Protein AF-D4FB54-F1 (afdb_monomer)

InterPro domains:
  IPR024531 Erythronate-4-phosphate dehydrogenase, dimerisation domain [PF11890] (1-61)
  IPR038251 PdxB, dimerisation domain superfamily [G3DSA:3.30.1370.170] (1-67)

pLDDT: mean 97.18, std 1.46, range [88.94, 98.5]

Secondary structure (DSSP, 8-state):
-HHHHHHH--THHHHHHHHHTTT-TTHHHHHHHTPPP---GGGSEEEESSHHHHHHHHHTT-EEEE-

Organism: NCBI:txid500638

Structure (mmCIF, N/CA/C/O backbone):
data_AF-D4FB54-F1
#
_entry.id   AF-D4FB54-F1
#
loop_
_atom_site.group_PDB
_atom_site.id
_atom_site.type_symbol
_atom_site.label_atom_id
_atom_site.label_alt_id
_atom_site.label_comp_id
_atom_site.label_asym_id
_atom_site.label_entity_id
_atom_site.label_seq_id
_atom_site.pdbx_PDB_ins_code
_atom_site.Cartn_x
_atom_site.Cartn_y
_atom_site.Cartn_z
_atom_site.occupancy
_atom_site.B_iso_or_equiv
_atom_site.auth_seq_id
_atom_site.auth_comp_id
_atom_site.auth_asym_id
_atom_site.auth_atom_id
_atom_site.pdbx_PDB_model_num
ATOM 1 N N . LEU A 1 1 ? -0.838 1.639 -14.563 1.00 91.00 1 LEU A N 1
ATOM 2 C CA . LEU A 1 1 ? -0.376 1.962 -13.190 1.00 91.00 1 LEU A CA 1
ATOM 3 C C . LEU A 1 1 ? -1.424 1.726 -12.085 1.00 91.00 1 LEU A C 1
ATOM 5 O O . LEU A 1 1 ? -1.215 0.827 -11.284 1.00 91.00 1 LEU A O 1
ATOM 9 N N . LYS A 1 2 ? -2.574 2.430 -12.051 1.00 96.38 2 LYS A N 1
ATOM 10 C CA . LYS A 1 2 ? -3.602 2.309 -10.978 1.00 96.38 2 LYS A CA 1
ATOM 11 C C . LYS A 1 2 ? -3.966 0.871 -10.576 1.00 96.38 2 LYS A C 1
ATOM 13 O O . LYS A 1 2 ? -4.052 0.565 -9.394 1.00 96.38 2 LYS A O 1
ATOM 18 N N . ARG A 1 3 ? -4.168 -0.016 -11.559 1.00 97.38 3 ARG A N 1
ATOM 19 C CA . ARG A 1 3 ? -4.513 -1.429 -11.315 1.00 97.38 3 ARG A CA 1
ATOM 20 C C . ARG A 1 3 ? -3.426 -2.173 -10.529 1.00 97.38 3 ARG A C 1
ATOM 22 O O . ARG A 1 3 ? -3.776 -2.929 -9.638 1.00 97.38 3 ARG A O 1
ATOM 29 N N . LEU A 1 4 ? -2.144 -1.924 -10.814 1.00 96.81 4 LEU A N 1
ATOM 30 C CA . LEU A 1 4 ? -1.019 -2.538 -10.093 1.00 96.81 4 LEU A CA 1
ATOM 31 C C . LEU A 1 4 ? -0.933 -2.016 -8.658 1.00 96.81 4 LEU A C 1
ATOM 33 O O . LEU A 1 4 ? -0.829 -2.800 -7.721 1.00 96.81 4 LEU A O 1
ATOM 37 N N . MET A 1 5 ? -1.065 -0.699 -8.476 1.00 97.00 5 MET A N 1
ATOM 38 C CA . MET A 1 5 ? -1.054 -0.087 -7.144 1.00 97.00 5 MET A CA 1
ATOM 39 C C . MET A 1 5 ? -2.184 -0.647 -6.273 1.00 97.00 5 MET A C 1
ATOM 41 O O . MET A 1 5 ? -1.928 -1.081 -5.157 1.00 97.00 5 MET A O 1
ATOM 45 N N . HIS A 1 6 ? -3.412 -0.698 -6.806 1.00 97.88 6 HIS A N 1
ATOM 46 C CA . HIS A 1 6 ? -4.582 -1.216 -6.088 1.00 97.88 6 HIS A CA 1
ATOM 47 C C . HIS A 1 6 ? -4.558 -2.738 -5.895 1.00 97.88 6 HIS A C 1
ATOM 49 O O . HIS A 1 6 ? -5.196 -3.233 -4.968 1.00 97.88 6 HIS A O 1
ATOM 55 N N . LEU A 1 7 ? -3.845 -3.482 -6.749 1.00 97.25 7 LEU A N 1
ATOM 56 C CA . LEU A 1 7 ? -3.632 -4.916 -6.555 1.00 97.25 7 LEU A CA 1
ATOM 57 C C . LEU A 1 7 ? -2.807 -5.171 -5.290 1.00 97.25 7 LEU A C 1
ATOM 59 O O . LEU A 1 7 ? -3.163 -6.043 -4.502 1.00 97.25 7 LEU A O 1
ATOM 63 N N . VAL A 1 8 ? -1.747 -4.385 -5.078 1.00 97.31 8 VAL A N 1
ATOM 64 C CA . VAL A 1 8 ? -0.934 -4.463 -3.858 1.00 97.31 8 VAL A CA 1
ATOM 65 C C . VAL A 1 8 ? -1.696 -3.894 -2.665 1.00 97.31 8 VAL A C 1
ATOM 67 O O . VAL A 1 8 ? -1.785 -4.534 -1.618 1.00 97.31 8 VAL A O 1
ATOM 70 N N . TYR A 1 9 ? -2.258 -2.692 -2.813 1.00 97.62 9 TYR A N 1
ATOM 71 C CA . TYR A 1 9 ? -2.980 -2.031 -1.738 1.00 97.62 9 TYR A CA 1
ATOM 72 C C . TYR A 1 9 ? -3.952 -0.955 -2.246 1.00 97.62 9 TYR A C 1
ATOM 74 O O . TYR A 1 9 ? -3.557 0.030 -2.869 1.00 97.62 9 TYR A O 1
ATOM 82 N N . ASP A 1 10 ? -5.235 -1.118 -1.922 1.00 97.81 10 ASP A N 1
ATOM 83 C CA . ASP A 1 10 ? -6.289 -0.132 -2.172 1.00 97.81 10 ASP A CA 1
ATOM 84 C C . ASP A 1 10 ? -6.732 0.501 -0.849 1.00 97.81 10 ASP A C 1
ATOM 86 O O . ASP A 1 10 ? -7.313 -0.174 0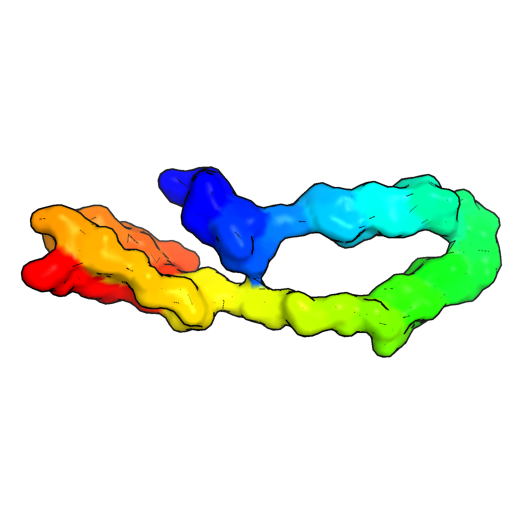.002 1.00 97.81 10 ASP A O 1
ATOM 90 N N . VAL A 1 11 ? -6.496 1.806 -0.697 1.00 96.81 11 VAL A N 1
ATOM 91 C CA . VAL A 1 11 ? -6.777 2.562 0.537 1.00 96.81 11 VAL A CA 1
ATOM 92 C C . VAL A 1 11 ? -8.251 2.527 0.953 1.00 96.81 11 VAL A C 1
ATOM 94 O O . VAL A 1 11 ? -8.576 2.652 2.132 1.00 96.81 11 VAL A O 1
ATOM 97 N N . ARG A 1 12 ? -9.169 2.296 0.007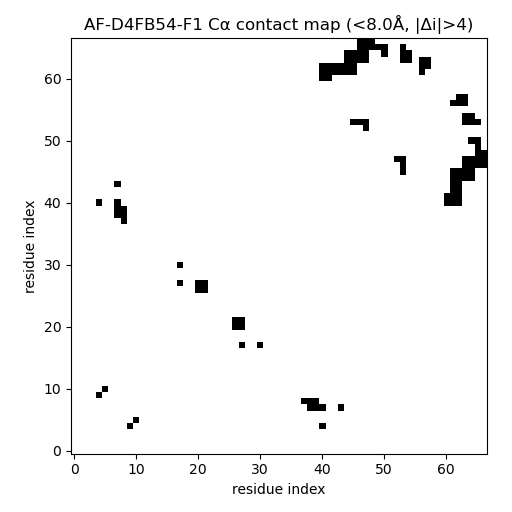 1.00 97.12 12 ARG A N 1
ATOM 98 C CA . ARG A 1 12 ? -10.611 2.230 0.292 1.00 97.12 12 ARG A CA 1
ATOM 99 C C . ARG A 1 12 ? -10.980 1.046 1.190 1.00 97.12 12 ARG A C 1
ATOM 101 O O . ARG A 1 12 ? -12.041 1.064 1.811 1.00 97.12 12 ARG A O 1
ATOM 108 N N . ARG A 1 13 ? -10.105 0.035 1.282 1.00 96.00 13 ARG A N 1
ATOM 109 C CA . ARG A 1 13 ? -10.257 -1.098 2.206 1.00 96.00 13 ARG A CA 1
ATOM 110 C C . ARG A 1 13 ? -10.229 -0.671 3.671 1.00 96.00 13 ARG A C 1
ATOM 112 O O . ARG A 1 13 ? -10.903 -1.315 4.465 1.00 96.00 13 ARG A O 1
ATOM 119 N N . ASP A 1 14 ? -9.532 0.415 3.996 1.00 97.50 14 ASP A N 1
ATOM 120 C CA . ASP A 1 14 ? -9.451 0.961 5.356 1.00 97.50 14 ASP A CA 1
ATOM 121 C C . ASP A 1 14 ? -10.497 2.044 5.618 1.00 97.50 14 ASP A C 1
ATOM 123 O O . ASP A 1 14 ? -11.057 2.127 6.713 1.00 97.50 14 ASP A O 1
ATOM 127 N N . ASP A 1 15 ? -10.797 2.851 4.597 1.00 98.00 15 ASP A N 1
ATOM 128 C CA . ASP A 1 15 ? -11.807 3.909 4.682 1.00 98.00 15 ASP A CA 1
ATOM 129 C C . ASP A 1 15 ? -13.191 3.336 5.043 1.00 98.00 15 ASP A C 1
ATOM 131 O O . ASP A 1 15 ? -13.862 3.847 5.940 1.00 98.00 15 ASP A O 1
ATOM 135 N N . ALA A 1 16 ? -13.604 2.223 4.425 1.00 97.38 16 ALA A N 1
ATOM 136 C CA . ALA A 1 16 ? -14.926 1.646 4.672 1.00 97.38 16 ALA A CA 1
ATOM 137 C C . ALA A 1 16 ? -15.133 1.119 6.115 1.00 97.38 16 ALA A C 1
ATOM 139 O O . ALA A 1 16 ? -16.184 1.396 6.698 1.00 97.38 16 ALA A O 1
ATOM 140 N N . PRO A 1 17 ? -14.214 0.345 6.733 1.00 96.50 17 PRO A N 1
ATOM 141 C CA . PRO A 1 17 ? -14.270 0.025 8.161 1.00 96.50 17 PRO A CA 1
ATOM 142 C C . PRO A 1 17 ? -14.283 1.262 9.057 1.00 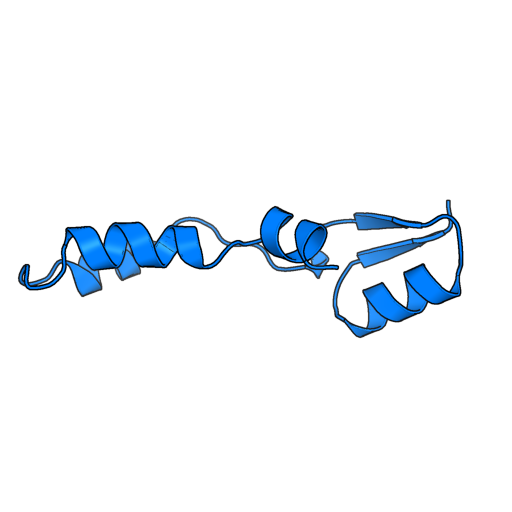96.50 17 PRO A C 1
ATOM 144 O O . PRO A 1 17 ? -15.106 1.324 9.966 1.00 96.50 17 PRO A O 1
ATOM 147 N N . LEU A 1 18 ? -13.428 2.253 8.780 1.00 97.88 18 LEU A N 1
ATOM 148 C CA . LEU A 1 18 ? -13.343 3.468 9.588 1.00 97.88 18 LEU A CA 1
ATOM 149 C C . LEU A 1 18 ? -14.669 4.239 9.592 1.00 97.88 18 LEU A C 1
ATOM 151 O O . LEU A 1 18 ? -15.164 4.597 10.658 1.00 97.88 18 LEU A O 1
ATOM 155 N N . ARG A 1 19 ? -15.291 4.430 8.420 1.00 97.75 19 ARG A N 1
ATOM 156 C CA . ARG A 1 19 ? -16.609 5.080 8.304 1.00 97.75 19 ARG A CA 1
ATOM 157 C C . ARG A 1 19 ? -17.713 4.324 9.037 1.00 97.75 19 ARG A C 1
ATOM 159 O O . ARG A 1 19 ? -18.605 4.956 9.589 1.00 97.75 19 ARG A O 1
ATOM 166 N N . ARG A 1 20 ? -17.663 2.987 9.058 1.00 97.25 20 ARG A N 1
ATOM 167 C CA . ARG A 1 20 ? -18.683 2.150 9.718 1.00 97.25 20 ARG A CA 1
ATOM 168 C C . ARG A 1 20 ? -18.682 2.270 11.239 1.00 97.25 20 ARG A C 1
ATOM 170 O O . ARG A 1 20 ? -19.729 2.087 11.846 1.00 97.25 20 ARG A O 1
ATOM 177 N N . VAL A 1 21 ? -17.529 2.551 11.840 1.00 97.06 21 VAL A N 1
ATOM 178 C CA . VAL A 1 21 ? -17.374 2.659 13.301 1.00 97.06 21 VAL A CA 1
ATOM 179 C C . VAL A 1 21 ? -17.143 4.099 13.764 1.00 97.06 21 VAL A C 1
ATOM 181 O O . VAL A 1 21 ? -16.770 4.335 14.911 1.00 97.06 21 VAL A O 1
ATOM 184 N N . ALA A 1 22 ? -17.341 5.076 12.877 1.00 95.31 22 ALA A N 1
ATOM 185 C CA . ALA A 1 22 ? -17.141 6.483 13.191 1.00 95.31 22 ALA A CA 1
ATOM 186 C C . ALA A 1 22 ? -18.040 6.911 14.364 1.00 95.31 22 ALA A C 1
ATOM 188 O O . ALA A 1 22 ? -19.231 6.607 14.392 1.00 95.31 22 ALA A O 1
ATOM 189 N N . GLY A 1 23 ? -17.457 7.606 15.343 1.00 94.50 23 GLY A N 1
ATOM 190 C CA . GLY A 1 23 ? -18.154 8.038 16.560 1.00 94.50 23 GLY A CA 1
ATOM 191 C C . GLY A 1 23 ? -18.287 6.968 17.650 1.00 94.50 23 GLY A C 1
ATOM 192 O O . GLY A 1 23 ? -18.748 7.287 18.740 1.00 94.50 23 GLY A O 1
ATOM 193 N N . GLN A 1 24 ? -17.857 5.724 17.406 1.00 97.50 24 GLN A N 1
ATOM 194 C CA . GLN A 1 24 ? -17.805 4.691 18.443 1.00 97.50 24 GLN A CA 1
ATOM 195 C C . GLN A 1 24 ? -16.518 4.829 19.265 1.00 97.50 24 GLN A C 1
ATOM 197 O O . GLN A 1 24 ? -15.407 4.772 18.728 1.00 97.50 24 GLN A O 1
ATOM 202 N N . GLU A 1 25 ? -16.664 4.986 20.579 1.00 97.81 25 GLU A N 1
ATOM 203 C CA . GLU A 1 25 ? -15.537 5.134 21.501 1.00 97.81 25 GLU A CA 1
ATOM 204 C C . GLU A 1 25 ? -14.588 3.921 21.433 1.00 97.81 25 GLU A C 1
ATOM 206 O O . GLU A 1 25 ? -15.008 2.762 21.407 1.00 97.81 25 GLU A O 1
ATOM 211 N N . GLY A 1 26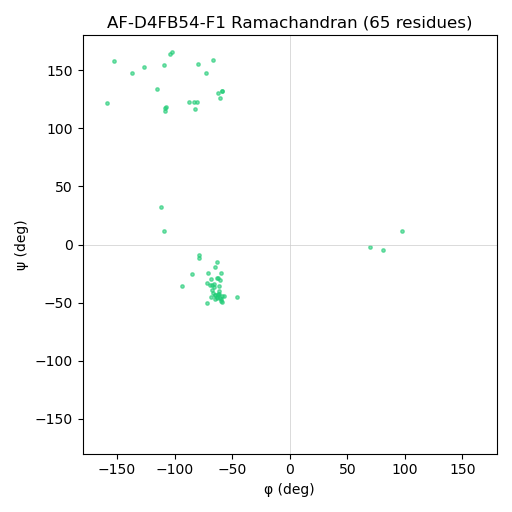 ? -13.281 4.183 21.335 1.00 97.12 26 GLY A N 1
ATOM 212 C CA . GLY A 1 26 ? -12.238 3.151 21.257 1.00 97.12 26 GLY A CA 1
ATOM 213 C C . GLY A 1 26 ? -12.191 2.338 19.953 1.00 97.12 26 GLY A C 1
ATOM 214 O O . GLY A 1 26 ? -11.310 1.488 19.792 1.00 97.12 26 GLY A O 1
ATOM 215 N N . ALA A 1 27 ? -13.093 2.570 18.992 1.00 97.19 27 ALA A N 1
ATOM 216 C CA . ALA A 1 27 ? -13.108 1.814 17.740 1.00 97.19 27 ALA A CA 1
ATOM 217 C C . ALA A 1 27 ? -11.907 2.138 16.835 1.00 97.19 27 ALA A C 1
ATOM 219 O O . ALA A 1 27 ? -11.356 1.236 16.201 1.00 97.19 27 ALA A O 1
ATOM 220 N N . PHE A 1 28 ? -11.447 3.395 16.831 1.00 97.69 28 PHE A N 1
ATOM 221 C CA . PHE A 1 28 ? -10.254 3.816 16.088 1.00 97.69 28 PHE A CA 1
ATOM 222 C C . PHE A 1 28 ? -9.002 3.041 16.523 1.00 97.69 28 PHE A C 1
ATOM 224 O O . PHE A 1 28 ? -8.301 2.460 15.692 1.00 97.69 28 PHE A O 1
ATOM 231 N N . ASP A 1 29 ? -8.755 2.955 17.831 1.00 98.06 29 ASP A N 1
ATOM 232 C CA . ASP A 1 29 ? -7.599 2.226 18.360 1.00 98.06 29 ASP A CA 1
ATOM 233 C C . ASP A 1 29 ? -7.713 0.722 18.123 1.00 98.06 29 ASP A C 1
ATOM 235 O O . ASP A 1 29 ? -6.717 0.062 17.822 1.00 98.06 29 ASP A O 1
ATOM 239 N N . ARG A 1 30 ? -8.929 0.167 18.177 1.00 97.81 30 ARG A N 1
ATOM 240 C CA . ARG A 1 30 ? -9.167 -1.244 17.853 1.00 97.81 30 ARG A CA 1
ATOM 241 C C . ARG A 1 30 ? -8.802 -1.567 16.405 1.00 97.81 30 ARG A C 1
ATOM 243 O O . ARG A 1 30 ? -8.179 -2.608 16.186 1.00 97.81 30 ARG A O 1
ATOM 250 N N . LEU A 1 31 ? -9.152 -0.696 15.452 1.00 97.81 31 LEU A N 1
ATOM 251 C CA . LEU A 1 31 ? -8.782 -0.845 14.039 1.00 97.81 31 LEU A CA 1
ATOM 252 C C . LEU A 1 31 ? -7.262 -0.816 13.853 1.00 97.81 31 LEU A C 1
ATOM 254 O O . LEU A 1 31 ? -6.721 -1.648 13.132 1.00 97.81 31 LEU A O 1
ATOM 258 N N . ARG A 1 32 ? -6.564 0.093 14.543 1.00 97.44 32 ARG A N 1
ATOM 259 C CA . ARG A 1 32 ? -5.095 0.177 14.491 1.00 97.44 32 ARG A CA 1
ATOM 260 C C . ARG A 1 32 ? -4.419 -1.040 15.116 1.00 97.44 32 ARG A C 1
ATOM 262 O O . ARG A 1 32 ? -3.454 -1.555 14.564 1.00 97.44 32 ARG A O 1
ATOM 269 N N . LYS A 1 33 ? -4.929 -1.511 16.256 1.00 97.94 33 LYS A N 1
ATOM 270 C CA . LYS A 1 33 ? -4.365 -2.652 16.991 1.00 97.94 33 LYS A CA 1
ATOM 271 C C . LYS A 1 33 ? -4.483 -3.968 16.221 1.00 97.94 33 LYS A C 1
ATOM 273 O O . LYS A 1 33 ? -3.602 -4.810 16.338 1.00 97.94 33 LYS A O 1
ATOM 278 N N . HIS A 1 34 ? -5.551 -4.141 15.445 1.00 97.00 34 HIS A N 1
ATOM 279 C CA . HIS A 1 34 ? -5.817 -5.362 14.674 1.00 97.00 34 HIS A CA 1
ATOM 280 C C . HIS A 1 34 ? -5.713 -5.114 13.166 1.00 97.00 34 HIS A C 1
ATOM 282 O O . HIS A 1 34 ? -6.448 -5.713 12.380 1.00 97.00 34 HIS A O 1
ATOM 288 N N . TYR A 1 35 ? -4.832 -4.195 12.766 1.00 97.50 35 TYR A N 1
ATOM 289 C CA . TYR A 1 35 ? -4.666 -3.828 11.370 1.00 97.50 35 TYR A CA 1
ATOM 290 C C . TYR A 1 35 ? -4.187 -5.038 10.546 1.00 97.50 35 TYR A C 1
ATOM 292 O O . TYR A 1 35 ? -3.240 -5.717 10.958 1.00 97.50 35 TYR A O 1
ATOM 300 N N . PRO A 1 36 ? -4.827 -5.350 9.403 1.00 96.00 36 PRO A N 1
ATOM 301 C CA . PRO A 1 36 ? -4.436 -6.491 8.587 1.00 96.00 36 PRO A CA 1
ATOM 302 C C . PRO A 1 36 ? -3.045 -6.288 7.977 1.00 96.00 36 PRO A C 1
ATOM 304 O O . PRO A 1 36 ? -2.564 -5.168 7.812 1.00 96.00 36 PRO A O 1
ATOM 307 N N . ALA A 1 37 ? -2.399 -7.387 7.584 1.00 96.44 37 ALA A N 1
ATOM 308 C CA . ALA A 1 37 ? -1.115 -7.309 6.901 1.00 96.44 37 ALA A CA 1
ATOM 309 C C . ALA A 1 37 ? -1.240 -6.518 5.585 1.00 96.44 37 ALA A C 1
ATOM 311 O O . ALA A 1 37 ? -2.042 -6.853 4.710 1.00 96.44 37 ALA A O 1
ATOM 312 N N . ARG A 1 38 ? -0.397 -5.493 5.433 1.00 97.44 38 ARG A N 1
ATOM 313 C CA . ARG A 1 38 ? -0.258 -4.681 4.221 1.00 97.44 38 ARG A CA 1
ATOM 314 C C . ARG A 1 38 ? 1.135 -4.882 3.641 1.00 97.44 38 ARG A C 1
ATOM 316 O O . ARG A 1 38 ? 2.123 -4.836 4.368 1.00 97.44 38 ARG A O 1
ATOM 323 N N . ARG A 1 39 ? 1.211 -5.099 2.329 1.00 97.38 39 ARG A N 1
ATOM 324 C CA . ARG A 1 39 ? 2.476 -5.211 1.596 1.00 97.38 39 ARG A CA 1
ATOM 325 C C . ARG A 1 39 ? 2.764 -3.933 0.811 1.00 97.38 39 ARG A C 1
ATOM 327 O O . ARG A 1 39 ? 1.875 -3.109 0.592 1.00 97.38 39 ARG A O 1
ATOM 3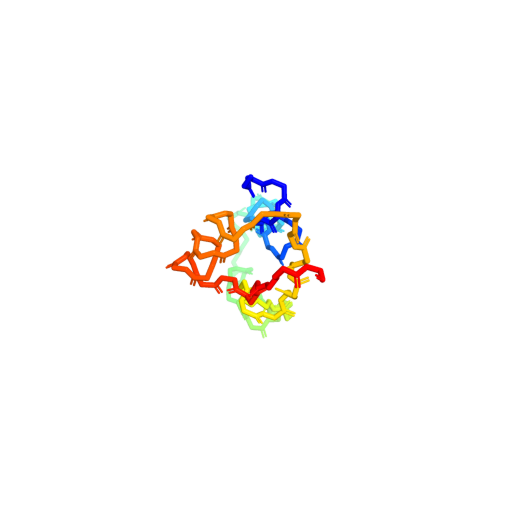34 N N . GLU A 1 40 ? 4.015 -3.791 0.397 1.00 97.50 40 GLU A N 1
ATOM 335 C CA . GLU A 1 40 ? 4.505 -2.688 -0.430 1.00 97.50 40 GLU A CA 1
ATOM 336 C C . GLU A 1 40 ? 4.678 -3.125 -1.887 1.00 97.50 40 GLU A C 1
ATOM 338 O O . GLU A 1 40 ? 4.653 -4.319 -2.197 1.00 97.50 40 GLU A O 1
ATOM 343 N N . TRP A 1 41 ? 4.837 -2.165 -2.800 1.00 98.19 41 TRP A N 1
ATOM 344 C CA . TRP A 1 41 ? 4.913 -2.430 -4.242 1.00 98.19 41 TRP A CA 1
ATOM 345 C C . TRP A 1 41 ? 6.084 -3.334 -4.640 1.00 98.19 41 TRP A C 1
ATOM 347 O O . TRP A 1 41 ? 5.933 -4.149 -5.547 1.00 98.19 41 TRP A O 1
ATOM 357 N N . SER A 1 42 ? 7.189 -3.290 -3.897 1.00 97.75 42 SER A N 1
ATOM 358 C CA . SER A 1 42 ? 8.355 -4.167 -4.069 1.00 97.75 42 SER A CA 1
ATOM 359 C C . SER A 1 42 ? 8.055 -5.651 -3.826 1.00 97.75 42 SER A C 1
ATOM 361 O O . SER A 1 42 ? 8.826 -6.517 -4.218 1.00 97.75 42 SER A O 1
ATOM 363 N N . SER A 1 43 ? 6.921 -5.986 -3.201 1.00 97.56 43 SER A N 1
ATOM 364 C CA . SER A 1 43 ? 6.513 -7.383 -3.003 1.00 97.56 43 SER A CA 1
ATOM 365 C C . SER A 1 43 ? 5.896 -8.038 -4.243 1.00 97.56 43 SER A C 1
ATOM 367 O O . SER A 1 43 ? 5.707 -9.255 -4.248 1.00 97.56 43 SER A O 1
ATOM 369 N N . LEU A 1 44 ? 5.565 -7.253 -5.274 1.00 97.88 44 LEU A N 1
ATOM 370 C CA . LEU A 1 44 ? 4.967 -7.729 -6.516 1.00 97.88 44 LEU A CA 1
ATOM 371 C C . LEU A 1 44 ? 5.999 -7.656 -7.643 1.00 97.88 44 LEU A C 1
ATOM 373 O O . LEU A 1 44 ? 6.423 -6.565 -8.019 1.00 97.88 44 LEU A O 1
ATOM 377 N N . LEU A 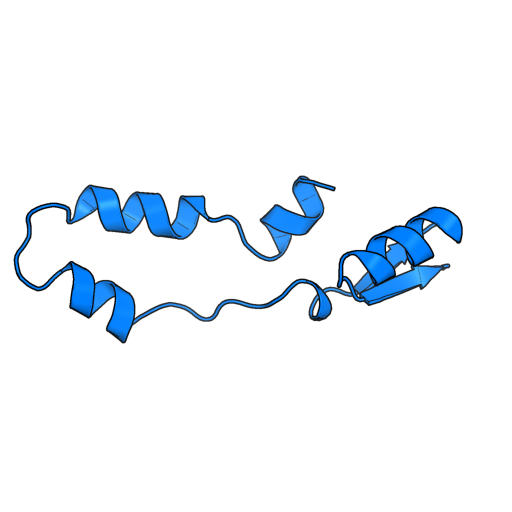1 45 ? 6.351 -8.811 -8.213 1.00 98.00 45 LEU A N 1
ATOM 378 C CA . LEU A 1 45 ? 7.158 -8.876 -9.429 1.00 98.00 45 LEU A CA 1
ATOM 379 C C . LEU A 1 45 ? 6.275 -8.642 -10.662 1.00 98.00 45 LEU A C 1
ATOM 381 O O . LEU A 1 45 ? 5.334 -9.400 -10.900 1.00 98.00 45 LEU A O 1
ATOM 385 N N . VAL A 1 46 ? 6.604 -7.630 -11.463 1.00 97.88 46 VAL A N 1
ATOM 386 C CA . VAL A 1 46 ? 5.930 -7.321 -12.729 1.00 97.88 46 VAL A CA 1
ATOM 387 C C . VAL A 1 46 ? 6.839 -7.694 -13.898 1.00 97.88 46 VAL A C 1
ATOM 389 O O . VAL A 1 46 ? 7.931 -7.147 -14.048 1.00 97.88 46 VAL A O 1
ATOM 392 N N . ILE A 1 47 ? 6.384 -8.630 -14.729 1.00 98.06 47 ILE A N 1
ATOM 393 C CA . ILE A 1 47 ? 7.061 -8.988 -15.978 1.00 98.06 47 ILE A CA 1
ATOM 394 C C . ILE A 1 47 ? 6.552 -8.063 -17.080 1.00 98.06 47 ILE A C 1
ATOM 396 O O . ILE A 1 47 ? 5.343 -7.986 -17.306 1.00 98.06 47 ILE A O 1
ATOM 400 N N . CYS A 1 48 ? 7.473 -7.346 -17.713 1.00 97.19 48 CYS A N 1
ATOM 401 C CA . CYS A 1 48 ? 7.192 -6.372 -18.763 1.00 97.19 48 CYS A CA 1
ATOM 402 C C . CYS A 1 48 ? 7.663 -6.902 -20.121 1.00 97.19 48 CYS A C 1
ATOM 404 O O . CYS A 1 48 ? 8.575 -7.724 -20.203 1.00 97.19 48 CYS A O 1
ATOM 406 N N . ASP A 1 49 ? 7.035 -6.414 -21.177 1.00 96.56 49 ASP A N 1
ATOM 407 C CA . ASP A 1 49 ? 7.388 -6.650 -22.576 1.00 96.56 49 ASP A CA 1
ATOM 408 C C . ASP A 1 49 ? 8.470 -5.685 -23.084 1.00 96.56 49 ASP A C 1
ATOM 410 O O . ASP A 1 49 ? 9.232 -6.047 -23.979 1.00 96.56 49 ASP A O 1
ATOM 414 N N . ASP A 1 50 ? 8.591 -4.495 -22.486 1.00 96.31 50 ASP A N 1
ATOM 415 C CA . ASP A 1 50 ? 9.612 -3.504 -22.833 1.00 96.31 50 ASP A CA 1
ATOM 416 C C . ASP A 1 50 ? 10.440 -3.013 -21.625 1.00 96.31 50 ASP A C 1
ATOM 418 O O . ASP A 1 50 ? 9.994 -3.019 -20.469 1.00 96.31 50 ASP A O 1
ATOM 422 N N . SER A 1 51 ? 11.679 -2.584 -21.896 1.00 97.31 51 SER A N 1
ATOM 423 C CA . SER A 1 51 ? 12.635 -2.158 -20.865 1.00 97.31 51 SER A CA 1
ATOM 424 C C . SER A 1 51 ? 12.283 -0.814 -20.232 1.00 97.31 51 SER A C 1
ATOM 426 O O . SER A 1 51 ? 12.500 -0.644 -19.034 1.00 97.31 51 SER A O 1
ATOM 428 N N . ALA A 1 52 ? 11.694 0.118 -20.985 1.00 97.88 52 ALA A N 1
ATOM 429 C CA . ALA A 1 52 ? 11.344 1.439 -20.470 1.00 97.88 52 ALA A CA 1
ATOM 430 C C . ALA A 1 52 ? 10.231 1.343 -19.413 1.00 97.88 52 ALA A C 1
ATOM 432 O O . ALA A 1 52 ? 10.290 2.008 -18.376 1.00 97.88 52 ALA A O 1
ATOM 433 N N . THR A 1 53 ? 9.251 0.461 -19.620 1.00 97.25 53 THR A N 1
ATOM 434 C CA . THR A 1 53 ? 8.219 0.156 -18.623 1.00 97.25 53 THR A CA 1
ATOM 435 C C . THR A 1 53 ? 8.818 -0.502 -17.381 1.00 97.25 53 THR A C 1
ATOM 437 O O . THR A 1 53 ? 8.466 -0.118 -16.261 1.00 97.25 53 THR A O 1
ATOM 440 N N . ALA A 1 54 ? 9.741 -1.457 -17.543 1.00 98.06 54 ALA A N 1
ATOM 441 C CA . ALA A 1 54 ? 10.408 -2.100 -16.411 1.00 98.06 54 ALA A CA 1
ATOM 442 C C . ALA A 1 54 ? 11.227 -1.097 -15.575 1.00 98.06 54 ALA A C 1
ATOM 444 O O . ALA A 1 54 ? 11.137 -1.102 -14.344 1.00 98.06 54 ALA A O 1
ATOM 445 N N . GLU A 1 55 ? 11.970 -0.199 -16.224 1.00 98.38 55 GLU A N 1
ATOM 446 C CA . GLU A 1 55 ? 12.731 0.873 -15.572 1.00 98.38 55 GLU A CA 1
ATOM 447 C C . GLU A 1 55 ? 11.811 1.852 -14.834 1.00 98.38 55 GLU A C 1
ATOM 449 O O . GLU A 1 55 ? 12.038 2.14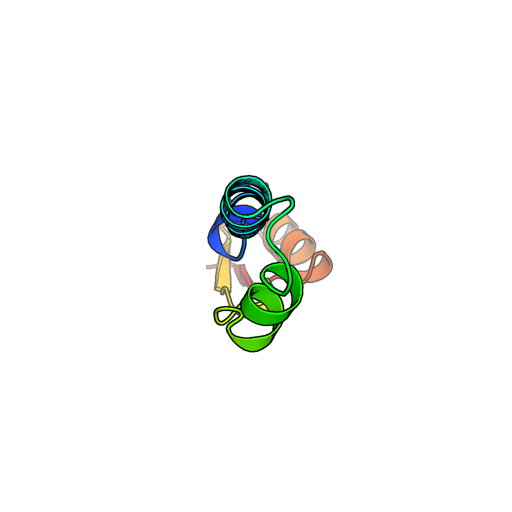9 -13.658 1.00 98.38 55 GLU A O 1
ATOM 454 N N . LEU A 1 56 ? 10.723 2.292 -15.476 1.00 98.06 56 LEU A N 1
ATOM 455 C CA . LEU A 1 56 ? 9.740 3.186 -14.867 1.00 98.06 56 LEU A CA 1
ATOM 456 C C . LEU A 1 56 ? 9.104 2.565 -13.617 1.00 98.06 56 LEU A C 1
ATOM 458 O O . LEU A 1 56 ? 8.995 3.218 -12.579 1.00 98.06 56 LEU A O 1
ATOM 462 N N . LEU A 1 57 ? 8.671 1.306 -13.700 1.00 98.00 57 LEU A N 1
ATOM 463 C CA . LEU A 1 57 ? 8.060 0.610 -12.568 1.00 98.00 57 LEU A CA 1
ATOM 464 C C . LEU A 1 57 ? 9.063 0.392 -11.430 1.00 98.00 57 LEU A C 1
ATOM 466 O O . LEU A 1 57 ? 8.693 0.551 -10.265 1.00 98.00 57 LEU A O 1
ATOM 470 N N . THR A 1 58 ? 10.323 0.111 -11.763 1.00 97.94 58 THR A N 1
ATOM 471 C CA . THR A 1 58 ? 11.412 0.007 -10.783 1.00 97.94 58 THR A CA 1
ATOM 472 C C . THR A 1 58 ? 11.645 1.338 -10.068 1.00 97.94 58 THR A C 1
ATOM 474 O O . THR A 1 58 ? 11.692 1.369 -8.839 1.00 97.94 58 THR A O 1
ATOM 477 N N . ALA A 1 59 ? 11.689 2.456 -10.801 1.00 98.12 59 ALA A N 1
ATOM 478 C CA . ALA A 1 59 ? 11.827 3.796 -10.226 1.00 98.12 59 ALA A CA 1
ATOM 479 C C . ALA A 1 59 ? 10.648 4.189 -9.314 1.00 98.12 59 ALA A C 1
ATOM 481 O O . ALA A 1 59 ? 10.824 4.939 -8.356 1.00 98.12 59 ALA A O 1
ATOM 482 N N . LEU A 1 60 ? 9.449 3.657 -9.576 1.00 97.56 60 LEU A N 1
ATOM 483 C CA . LEU A 1 60 ? 8.273 3.839 -8.720 1.00 97.56 60 LEU A CA 1
ATOM 484 C C . LEU A 1 60 ? 8.276 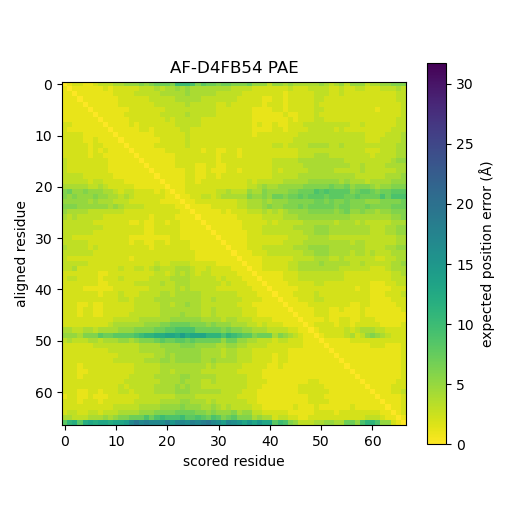2.939 -7.472 1.00 97.56 60 LEU A C 1
ATOM 486 O O . LEU A 1 60 ? 7.430 3.133 -6.603 1.00 97.56 60 LEU A O 1
ATOM 490 N N . GLY A 1 61 ? 9.194 1.974 -7.365 1.00 97.81 61 GLY A N 1
ATOM 491 C CA . GLY A 1 61 ? 9.322 1.070 -6.217 1.00 97.81 61 GLY A CA 1
ATOM 492 C C . GLY A 1 61 ? 8.656 -0.300 -6.383 1.00 97.81 61 GLY A C 1
ATOM 493 O O . GLY A 1 61 ? 8.525 -1.028 -5.398 1.00 97.81 61 GLY A O 1
ATOM 494 N N . PHE A 1 62 ? 8.228 -0.674 -7.594 1.00 98.50 62 PHE A N 1
ATOM 495 C CA . PHE A 1 62 ? 7.878 -2.065 -7.903 1.00 98.50 62 PHE A CA 1
ATOM 496 C C . PHE A 1 62 ? 9.140 -2.887 -8.173 1.00 98.50 62 PHE A C 1
ATOM 498 O O . PHE A 1 62 ? 10.150 -2.365 -8.633 1.00 98.50 62 PHE A O 1
ATOM 505 N N . SER A 1 63 ? 9.069 -4.200 -7.967 1.00 98.31 63 SER A N 1
ATOM 506 C CA . SER A 1 63 ? 10.041 -5.105 -8.581 1.00 98.31 63 SER A CA 1
ATOM 507 C C . SER A 1 63 ? 9.596 -5.395 -10.012 1.00 98.31 63 SER A C 1
ATOM 509 O O . SER A 1 63 ? 8.527 -5.966 -10.214 1.00 98.31 63 SER A O 1
ATOM 511 N N . ALA A 1 64 ? 10.382 -5.009 -11.016 1.00 98.31 64 ALA A N 1
ATOM 512 C CA . ALA A 1 64 ? 10.029 -5.217 -12.419 1.00 98.31 64 ALA A CA 1
ATOM 513 C C . ALA A 1 64 ? 11.223 -5.700 -13.250 1.00 98.31 64 ALA A C 1
ATOM 515 O O . ALA A 1 64 ? 12.368 -5.356 -12.965 1.00 98.31 64 ALA A O 1
ATOM 516 N N . ARG A 1 65 ? 10.953 -6.520 -14.271 1.00 97.62 65 ARG A N 1
ATOM 517 C CA . ARG A 1 65 ? 11.953 -6.970 -15.253 1.00 97.62 65 ARG A CA 1
ATOM 518 C C . ARG A 1 65 ? 11.305 -7.288 -16.595 1.00 97.62 65 ARG A C 1
ATOM 520 O O . ARG A 1 65 ? 10.111 -7.583 -16.640 1.00 97.62 65 ARG A O 1
ATOM 527 N N . VAL A 1 66 ? 12.102 -7.268 -17.657 1.00 96.62 66 VAL A N 1
ATOM 528 C CA . VAL A 1 66 ? 11.677 -7.745 -18.979 1.00 96.62 66 VAL A CA 1
ATOM 529 C C . VAL A 1 66 ? 11.587 -9.279 -18.969 1.00 96.62 66 VAL A C 1
ATOM 531 O O . VAL A 1 66 ? 12.301 -9.933 -18.193 1.00 96.62 66 VAL A O 1
ATOM 534 N N . ALA A 1 67 ? 10.645 -9.822 -19.746 1.00 88.94 67 ALA A N 1
ATOM 535 C CA . ALA A 1 67 ? 10.437 -11.260 -19.930 1.00 88.94 67 ALA A CA 1
ATOM 536 C C . ALA A 1 67 ? 11.697 -11.985 -20.423 1.00 88.94 67 ALA A C 1
ATOM 538 O O . ALA A 1 67 ? 12.366 -11.459 -21.340 1.00 88.94 67 ALA A O 1
#

Solvent-accessible surface area (backbone atoms only — not comparable to full-atom values): 4048 Å² total; per-residue (Å²): 109,71,69,61,50,44,70,57,53,51,72,64,70,56,51,55,59,51,65,74,44,61,92,46,85,70,42,68,59,50,51,64,75,65,55,74,95,80,67,56,53,57,77,45,79,44,78,27,94,44,64,69,60,16,51,52,38,36,76,73,43,30,35,46,36,60,115

Mean predicted aligned error: 2.8 Å

Sequence (67 aa):
LKRLMHLVYDVRRDDAPLRRVAGQEGAFDRLRKHYPARREWSSLLVICDDSATAELLTALGFSARVA

Nearest PDB structures (foldseek):
  3oet-assembly5_A  TM=9.900E-01  e=6.833E-06  Salmonella enterica subsp. enterica serovar Typhimurium str. LT2
  3oet-assembly4_G  TM=9.910E-01  e=2.151E-05  Salmonella enterica subsp. enterica serovar Typhimurium str. LT2
  3oet-assembly3_F  TM=9.814E-01  e=2.462E-05  Salmonella enterica subsp. enterica serovar Typhimurium str. LT2
  3oet-assembly1_H  TM=9.955E-01  e=3.225E-05  Salmonella enterica subsp. enterica serovar Typhimurium str. LT2
  3oet-assembly6_B  TM=9.960E-01  e=3.450E-05  Salmonella enterica subsp. enterica serovar Typhimurium str. LT2

Foldseek 3Di:
DVVLQVVQPDCVVLVVQCVVCPPPPCSVVVCVVCPDDGDDQCVDEAEDCDDVVQVVSVVVPHRYDHD

Radius of gyration: 16.61 Å; Cα contacts (8 Å, |Δi|>4): 61; chains: 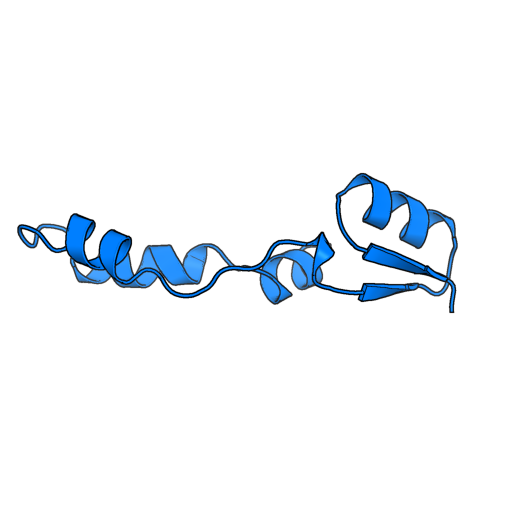1; bounding box: 31×19×44 Å